Protein AF-A0A819I581-F1 (afdb_monomer_lite)

Radius of gyration: 19.53 Å; chains: 1; bounding box: 52×32×48 Å

Sequence (80 aa):
MLFILIIIVQLINGIKINNQFVEEPEDVETIIGSTLILPCRTDPVHQSQVNWCKNDFCTLGKTRDLPFYPRYQIIGHAHQ

Secondary structure (DSSP, 8-state):
-HHHHHHHHHHHHT------EEE--------TTS------EE-TTS-------BTTB--S-SSTT-TT-TT----S----

Structure (mmCIF, N/CA/C/O backbone):
data_AF-A0A819I581-F1
#
_entry.id   AF-A0A819I581-F1
#
loop_
_atom_site.group_PDB
_atom_site.id
_atom_site.type_symbol
_atom_site.label_atom_id
_atom_site.label_alt_id
_atom_site.label_comp_id
_atom_site.label_asym_id
_atom_site.label_entity_id
_atom_site.label_seq_id
_atom_site.pdbx_PDB_ins_code
_atom_site.Cartn_x
_atom_site.Cartn_y
_atom_site.Cartn_z
_atom_site.occupancy
_atom_site.B_iso_or_equiv
_atom_site.auth_seq_id
_atom_site.auth_comp_id
_atom_site.auth_asym_id
_atom_site.auth_atom_id
_atom_site.pdbx_PDB_model_num
ATOM 1 N N . MET A 1 1 ? 32.403 14.073 -35.960 1.00 70.00 1 MET A N 1
ATOM 2 C CA . MET A 1 1 ? 32.677 13.018 -34.958 1.00 70.00 1 MET A CA 1
ATOM 3 C C . MET A 1 1 ? 32.317 13.448 -33.536 1.00 70.00 1 MET A C 1
ATOM 5 O O . MET A 1 1 ? 31.384 12.878 -32.993 1.00 70.00 1 MET A O 1
ATOM 9 N N . LEU A 1 2 ? 32.960 14.471 -32.954 1.00 76.81 2 LEU A N 1
ATOM 10 C CA . LEU A 1 2 ? 32.716 14.890 -31.558 1.00 76.81 2 LEU A CA 1
ATOM 11 C C . LEU A 1 2 ? 31.284 15.398 -31.290 1.00 76.81 2 LEU A C 1
ATOM 13 O O . LEU A 1 2 ? 30.677 15.020 -30.299 1.00 76.81 2 LEU A O 1
ATOM 17 N N . PHE A 1 3 ? 30.706 16.181 -32.207 1.00 79.31 3 PHE A N 1
ATOM 18 C CA . PHE A 1 3 ? 29.318 16.657 -32.087 1.00 79.31 3 PHE A CA 1
ATOM 19 C C . PHE A 1 3 ? 28.286 15.525 -32.091 1.00 79.31 3 PHE A C 1
ATOM 21 O O . PHE A 1 3 ? 27.327 15.566 -31.331 1.00 79.31 3 PHE A O 1
ATOM 28 N N . ILE A 1 4 ? 28.515 14.488 -32.903 1.00 84.19 4 ILE A N 1
ATOM 29 C CA . ILE A 1 4 ? 27.643 13.308 -32.956 1.00 84.19 4 ILE A CA 1
ATOM 30 C C . ILE A 1 4 ? 27.719 12.552 -31.624 1.00 84.19 4 ILE A C 1
ATOM 32 O O . ILE A 1 4 ? 26.690 12.158 -31.089 1.00 84.19 4 ILE A O 1
ATOM 36 N N . LEU A 1 5 ? 28.919 12.422 -31.049 1.00 83.81 5 LEU A N 1
ATOM 37 C CA . LEU A 1 5 ? 29.114 11.801 -29.738 1.00 83.81 5 LEU A CA 1
ATOM 38 C C . LEU A 1 5 ? 28.390 12.577 -28.626 1.00 83.81 5 LEU A C 1
ATOM 40 O O . LEU A 1 5 ? 27.715 11.971 -27.802 1.00 83.81 5 LEU A O 1
ATOM 44 N N . ILE A 1 6 ? 28.480 13.911 -28.634 1.00 85.50 6 ILE A N 1
ATOM 45 C CA . ILE A 1 6 ? 27.790 14.769 -27.661 1.00 85.50 6 ILE A CA 1
ATOM 46 C C . ILE A 1 6 ? 26.272 14.606 -27.788 1.00 85.50 6 ILE A C 1
ATOM 48 O O . ILE A 1 6 ? 25.606 14.411 -26.777 1.00 85.50 6 ILE A O 1
ATOM 52 N N . ILE A 1 7 ? 25.726 14.616 -29.008 1.00 84.75 7 ILE A N 1
ATOM 53 C CA . ILE A 1 7 ? 24.285 14.429 -29.246 1.00 84.75 7 ILE A CA 1
ATOM 54 C C . ILE A 1 7 ? 23.820 13.059 -28.737 1.00 84.75 7 ILE A C 1
ATOM 56 O O . ILE A 1 7 ? 22.805 12.984 -28.049 1.00 84.75 7 ILE A O 1
ATOM 60 N N . ILE A 1 8 ? 24.580 11.993 -29.006 1.00 84.88 8 ILE A N 1
ATOM 61 C CA . ILE A 1 8 ? 24.263 10.649 -28.506 1.00 84.88 8 ILE A CA 1
ATOM 62 C C . ILE A 1 8 ? 24.231 10.650 -26.975 1.00 84.88 8 ILE A C 1
ATOM 64 O O . ILE A 1 8 ? 23.239 10.209 -26.409 1.00 84.88 8 ILE A O 1
ATOM 68 N N . VAL A 1 9 ? 25.246 11.207 -26.305 1.00 83.38 9 VAL A N 1
ATOM 69 C CA . VAL A 1 9 ? 25.322 11.266 -24.831 1.00 83.38 9 VAL A CA 1
ATOM 70 C C . VAL A 1 9 ? 24.141 12.026 -24.212 1.00 83.38 9 VAL A C 1
ATOM 72 O O . VAL A 1 9 ? 23.607 11.600 -23.190 1.00 83.38 9 VAL A O 1
ATOM 75 N N 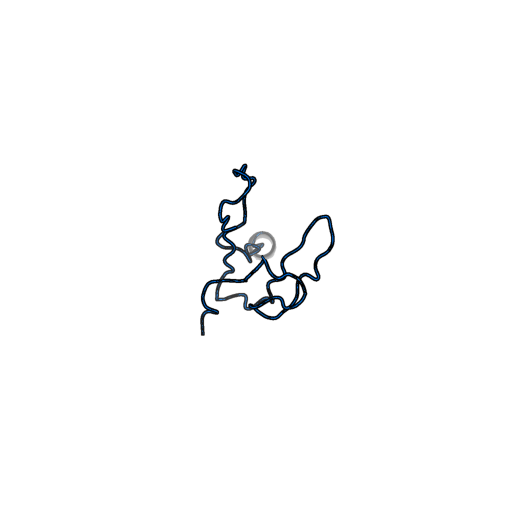. GLN A 1 10 ? 23.682 13.115 -24.832 1.00 80.25 10 GLN A N 1
ATOM 76 C CA . GLN A 1 10 ? 22.505 13.849 -24.351 1.00 80.25 10 GLN A CA 1
ATOM 77 C C . GLN A 1 10 ? 21.212 13.025 -24.484 1.00 80.25 10 GLN A C 1
ATOM 79 O O . GLN A 1 10 ? 20.368 13.062 -23.591 1.00 80.25 10 GLN A O 1
ATOM 84 N N . LEU A 1 11 ? 21.072 12.239 -25.558 1.00 77.38 11 LEU A N 1
ATOM 85 C CA . LEU A 1 11 ? 19.889 11.405 -25.797 1.00 77.38 11 LEU A CA 1
ATOM 86 C C . LEU A 1 11 ? 19.778 10.235 -24.806 1.00 77.38 11 LEU A C 1
ATOM 88 O O . LEU A 1 11 ? 18.687 9.977 -24.306 1.00 77.38 11 LEU A O 1
ATOM 92 N N . ILE A 1 12 ? 20.886 9.564 -24.467 1.00 74.75 12 ILE A N 1
ATOM 93 C CA . ILE A 1 12 ? 20.883 8.469 -23.470 1.00 74.75 12 ILE A CA 1
ATOM 94 C C . ILE A 1 12 ? 20.586 8.970 -22.050 1.00 74.75 12 ILE A C 1
ATOM 96 O O . ILE A 1 12 ? 19.886 8.293 -21.303 1.00 74.75 12 ILE A O 1
ATOM 100 N N . ASN A 1 13 ? 21.050 10.168 -21.685 1.00 71.81 13 ASN A N 1
ATOM 101 C CA . ASN A 1 13 ? 20.805 10.745 -20.356 1.00 71.81 13 ASN A CA 1
ATOM 102 C C . ASN A 1 13 ? 19.346 11.191 -20.135 1.00 71.81 13 ASN A C 1
ATOM 104 O O . ASN A 1 13 ? 18.919 11.346 -18.990 1.00 71.81 13 ASN A O 1
ATOM 108 N N . GLY A 1 14 ? 18.578 11.403 -21.209 1.00 61.75 14 GLY A N 1
ATOM 109 C CA . GLY A 1 14 ? 17.154 11.749 -21.144 1.00 61.75 14 GLY A CA 1
ATOM 110 C C . GLY A 1 14 ? 16.233 10.561 -20.851 1.00 61.75 14 GLY A C 1
ATOM 111 O O . GLY A 1 14 ? 15.061 10.760 -20.531 1.00 61.75 14 GLY A O 1
ATOM 112 N N . ILE A 1 15 ? 16.743 9.328 -20.927 1.00 62.56 15 ILE A N 1
ATOM 113 C CA . ILE A 1 15 ? 15.962 8.114 -20.680 1.00 62.56 15 ILE A CA 1
ATOM 114 C C . ILE A 1 15 ? 15.916 7.855 -19.168 1.00 62.56 15 ILE A C 1
ATOM 116 O O . ILE A 1 15 ? 16.662 7.046 -18.621 1.00 62.56 15 ILE A O 1
ATOM 120 N N . LYS A 1 16 ? 15.020 8.552 -18.464 1.00 59.59 16 LYS A N 1
ATOM 121 C CA . LYS A 1 16 ? 14.593 8.146 -17.119 1.00 59.59 16 LYS A CA 1
ATOM 122 C C . LYS A 1 16 ? 13.450 7.142 -17.254 1.00 59.59 16 LYS A C 1
ATOM 124 O O . LYS A 1 16 ? 12.297 7.542 -17.370 1.00 59.59 16 LYS A O 1
ATOM 129 N N . ILE A 1 17 ? 13.757 5.845 -17.232 1.00 60.34 17 ILE A N 1
ATOM 130 C CA . ILE A 1 17 ? 12.727 4.819 -17.011 1.00 60.34 17 ILE A CA 1
ATOM 131 C C . ILE A 1 17 ? 12.436 4.833 -15.516 1.00 60.34 17 ILE A C 1
ATOM 133 O O . ILE A 1 17 ? 13.206 4.293 -14.726 1.00 60.34 17 ILE A O 1
ATOM 137 N N . ASN A 1 18 ? 11.379 5.526 -15.113 1.00 63.72 18 ASN A N 1
ATOM 138 C CA . ASN A 1 18 ? 10.969 5.531 -13.719 1.00 63.72 18 ASN A CA 1
ATOM 139 C C . ASN A 1 18 ? 9.456 5.492 -13.590 1.00 63.72 18 ASN A C 1
ATOM 141 O O . ASN A 1 18 ? 8.882 6.440 -13.079 1.00 63.72 18 ASN A O 1
ATOM 145 N N . ASN A 1 19 ? 8.839 4.394 -14.017 1.00 57.72 19 ASN A N 1
ATOM 146 C CA . ASN A 1 19 ? 7.488 4.055 -13.586 1.00 57.72 19 ASN A CA 1
ATOM 147 C C . ASN A 1 19 ? 7.533 2.636 -13.013 1.00 57.72 19 ASN A C 1
ATOM 149 O O . ASN A 1 19 ? 7.304 1.657 -13.714 1.00 57.72 19 ASN A O 1
ATOM 153 N N . GLN A 1 20 ? 7.897 2.525 -11.731 1.00 77.69 20 GLN A N 1
ATOM 154 C CA . GLN A 1 20 ? 7.808 1.256 -10.998 1.00 77.69 20 GLN A CA 1
ATOM 155 C C . GLN A 1 20 ? 6.352 0.814 -10.818 1.00 77.69 20 GLN A C 1
ATOM 157 O O . GLN A 1 20 ? 6.100 -0.372 -10.622 1.00 77.69 20 GLN A O 1
ATOM 162 N N . PHE A 1 21 ? 5.409 1.755 -10.898 1.00 83.19 21 PHE A N 1
ATOM 163 C CA . PHE A 1 21 ? 3.978 1.519 -10.807 1.00 83.19 21 PHE A CA 1
ATOM 164 C C . PHE A 1 21 ? 3.336 1.550 -12.194 1.00 83.19 21 PHE A C 1
ATOM 166 O O . PHE A 1 21 ? 3.576 2.452 -12.994 1.00 83.19 21 PHE A O 1
ATOM 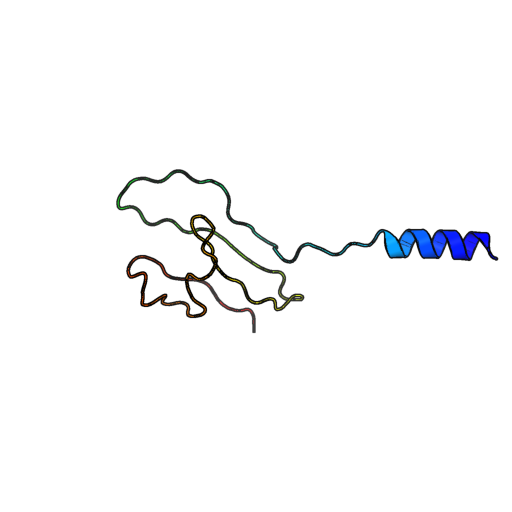173 N N . VAL A 1 22 ? 2.507 0.544 -12.464 1.00 88.06 22 VAL A N 1
ATOM 174 C CA . VAL A 1 22 ? 1.572 0.526 -13.594 1.00 88.06 22 VAL A CA 1
ATOM 175 C C . VAL A 1 22 ? 0.202 1.049 -13.160 1.00 88.06 22 VAL A C 1
ATOM 177 O O . VAL A 1 22 ? 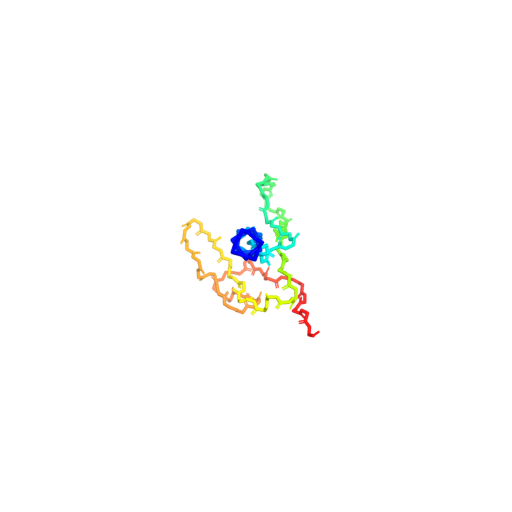-0.557 1.539 -13.989 1.00 88.06 22 VAL A O 1
ATOM 180 N N . GLU A 1 23 ? -0.122 0.924 -11.873 1.00 89.38 23 GLU A N 1
ATOM 181 C CA . GLU A 1 23 ? -1.355 1.430 -11.278 1.00 89.38 23 GLU A CA 1
ATOM 182 C C . GLU A 1 23 ? -1.075 1.884 -9.846 1.00 89.38 23 GLU A C 1
ATOM 184 O O . GLU A 1 23 ? -0.484 1.137 -9.056 1.00 89.38 23 GLU A O 1
ATOM 189 N N . GLU A 1 24 ? -1.489 3.107 -9.534 1.00 90.38 24 GLU A N 1
ATOM 190 C CA . GLU A 1 24 ? -1.290 3.754 -8.240 1.00 90.38 24 GLU A CA 1
ATOM 191 C C . GLU A 1 24 ? -2.640 3.983 -7.550 1.00 90.38 24 GLU A C 1
ATOM 193 O O . GLU A 1 24 ? -3.656 4.148 -8.231 1.00 90.38 24 GLU A O 1
ATOM 198 N N . PRO A 1 25 ? -2.678 3.974 -6.207 1.00 92.88 25 PRO A N 1
ATOM 199 C CA . PRO A 1 25 ? -3.895 4.291 -5.479 1.00 92.88 25 PRO A CA 1
ATOM 200 C C . PRO A 1 25 ? -4.235 5.778 -5.630 1.00 92.88 25 PRO A C 1
ATOM 202 O O . PRO A 1 25 ? -3.357 6.635 -5.542 1.00 92.88 25 PRO A O 1
ATOM 205 N N . GLU A 1 26 ? -5.521 6.075 -5.794 1.00 94.19 26 GLU A N 1
ATOM 206 C CA . GLU A 1 26 ? -6.051 7.439 -5.861 1.00 94.19 26 GLU A CA 1
ATOM 207 C C . GLU A 1 26 ? -6.876 7.780 -4.613 1.00 94.19 26 GLU A C 1
ATOM 209 O O . GLU A 1 26 ? -7.282 6.900 -3.843 1.00 94.19 26 GLU A O 1
ATOM 214 N N . ASP A 1 27 ? -7.143 9.072 -4.428 1.00 95.81 27 ASP A N 1
ATOM 215 C CA . ASP A 1 27 ? -8.001 9.559 -3.355 1.00 95.81 27 ASP A CA 1
ATOM 216 C C . ASP A 1 27 ? -9.444 9.090 -3.561 1.00 95.81 27 ASP A C 1
ATOM 218 O O . ASP A 1 27 ? -10.037 9.244 -4.630 1.00 95.81 27 ASP A O 1
ATOM 222 N N . VAL A 1 28 ? -10.029 8.519 -2.509 1.00 94.75 28 VAL A N 1
ATOM 223 C CA . VAL A 1 28 ? -11.360 7.917 -2.564 1.00 94.75 28 VAL A CA 1
ATOM 224 C C . VAL A 1 28 ? -12.126 8.166 -1.273 1.00 94.75 28 VAL A C 1
ATOM 226 O O . VAL A 1 28 ? -11.630 7.945 -0.166 1.00 94.75 28 VAL A O 1
ATOM 229 N N . GLU A 1 29 ? -13.376 8.593 -1.421 1.00 96.69 29 GLU A N 1
ATOM 230 C CA . GLU A 1 29 ? -14.330 8.681 -0.322 1.00 96.69 29 GLU A CA 1
ATOM 231 C C . GLU A 1 29 ? -15.153 7.396 -0.243 1.00 96.69 29 GLU A C 1
ATOM 233 O O . GLU A 1 29 ? -15.538 6.811 -1.256 1.00 96.69 29 GLU A O 1
ATOM 238 N N . THR A 1 30 ? -15.433 6.932 0.974 1.00 95.19 30 THR A N 1
ATOM 239 C CA . THR A 1 30 ? -16.175 5.688 1.181 1.00 95.19 30 THR A CA 1
ATOM 240 C C . THR A 1 30 ? -17.115 5.773 2.376 1.00 95.19 30 THR A C 1
ATOM 242 O O . THR A 1 30 ? -16.929 6.576 3.291 1.00 95.19 30 THR A O 1
ATOM 245 N N . ILE A 1 31 ? -18.140 4.922 2.377 1.00 97.06 31 ILE A N 1
ATOM 246 C CA . ILE A 1 31 ? -19.145 4.854 3.439 1.00 97.06 31 ILE A CA 1
ATOM 247 C C . ILE A 1 31 ? -18.630 3.950 4.563 1.00 97.06 31 ILE A C 1
ATOM 249 O O . ILE A 1 31 ? -18.086 2.869 4.317 1.00 97.06 31 ILE A O 1
ATOM 253 N N . ILE A 1 32 ? -18.840 4.360 5.816 1.00 96.19 32 ILE A N 1
ATOM 254 C CA . ILE A 1 32 ? -18.470 3.561 6.991 1.00 96.19 32 ILE A CA 1
ATOM 255 C C . ILE A 1 32 ? -19.153 2.187 6.932 1.00 96.19 32 ILE A C 1
ATOM 257 O O . ILE A 1 32 ? -20.364 2.088 6.758 1.00 96.19 32 ILE A O 1
ATOM 261 N N . GLY A 1 33 ? -18.363 1.126 7.114 1.00 95.88 33 GLY A N 1
ATOM 262 C CA . GLY A 1 33 ? -18.835 -0.263 7.093 1.00 95.88 33 GLY A CA 1
ATOM 263 C C . GLY A 1 33 ? -18.762 -0.935 5.721 1.00 95.88 33 GLY A C 1
ATOM 264 O O . GLY A 1 33 ? -18.922 -2.149 5.644 1.00 95.88 33 GLY A O 1
ATOM 265 N N . SER A 1 34 ? -18.472 -0.183 4.658 1.00 95.94 34 SER A N 1
ATOM 266 C CA . SER A 1 34 ? -18.199 -0.758 3.342 1.00 95.94 34 SER A CA 1
ATOM 267 C C . SER A 1 34 ? -16.755 -1.266 3.220 1.00 95.94 34 SER A C 1
ATOM 269 O O . SER A 1 34 ? -15.882 -0.948 4.033 1.00 95.94 34 SER A O 1
ATOM 271 N N . THR A 1 35 ? -16.507 -2.081 2.195 1.00 95.31 35 THR A N 1
ATOM 272 C CA . THR A 1 35 ? -15.169 -2.567 1.846 1.00 95.31 35 THR A CA 1
ATOM 273 C C . THR A 1 35 ? -14.558 -1.668 0.777 1.00 95.31 35 THR A C 1
ATOM 275 O O . THR A 1 35 ? -15.169 -1.446 -0.264 1.00 95.31 35 THR A O 1
ATOM 278 N N . LEU A 1 36 ? -13.337 -1.191 1.023 1.00 95.31 36 LEU A N 1
ATOM 279 C CA . LEU A 1 36 ? -12.552 -0.407 0.074 1.00 95.31 36 LEU A CA 1
ATOM 280 C C . LEU A 1 36 ? -11.357 -1.224 -0.424 1.00 95.31 36 LEU A C 1
ATOM 282 O O . LEU A 1 36 ? -10.670 -1.864 0.373 1.00 95.31 36 LEU A O 1
ATOM 286 N N . ILE A 1 37 ? -11.095 -1.159 -1.729 1.00 95.12 37 ILE A N 1
ATOM 287 C CA . ILE A 1 37 ? -9.902 -1.726 -2.359 1.00 95.12 37 ILE A CA 1
ATOM 288 C C . ILE A 1 37 ? -9.096 -0.564 -2.929 1.00 95.12 37 ILE A C 1
ATOM 290 O O . ILE A 1 37 ? -9.602 0.183 -3.759 1.00 95.12 37 ILE A O 1
ATOM 294 N N . LEU A 1 38 ? -7.850 -0.430 -2.482 1.00 94.88 38 LEU A N 1
ATOM 295 C CA . LEU A 1 38 ? -6.896 0.520 -3.043 1.00 94.88 38 LEU A CA 1
ATOM 296 C C . LEU A 1 38 ? -6.039 -0.224 -4.075 1.00 94.88 38 LEU A C 1
ATOM 298 O O . LEU A 1 38 ? -5.286 -1.124 -3.682 1.00 94.88 38 LEU A O 1
ATOM 302 N N . PRO A 1 39 ? -6.172 0.076 -5.378 1.00 93.44 39 PRO A N 1
ATOM 303 C CA . PRO A 1 39 ? -5.382 -0.594 -6.394 1.00 93.44 39 PRO A CA 1
ATOM 304 C C . PRO A 1 39 ? -3.914 -0.177 -6.281 1.00 93.44 39 PRO A C 1
ATOM 306 O O . PRO A 1 39 ? -3.585 0.978 -6.033 1.00 93.44 39 PRO A O 1
ATOM 309 N N . CYS A 1 40 ? -3.018 -1.145 -6.435 1.00 89.38 40 CYS A N 1
ATOM 310 C CA . CYS A 1 40 ? -1.588 -0.900 -6.550 1.00 89.38 40 CYS A CA 1
ATOM 311 C C . CYS A 1 40 ? -0.978 -2.042 -7.353 1.00 89.38 40 CYS A C 1
ATOM 313 O O . CYS A 1 40 ? -1.105 -3.214 -6.979 1.00 89.38 40 CYS A O 1
ATOM 315 N N . ARG A 1 41 ? -0.321 -1.707 -8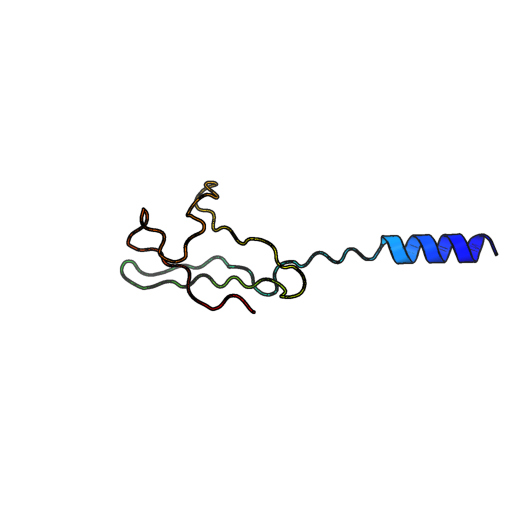.458 1.00 87.44 41 ARG A N 1
ATOM 316 C CA . ARG A 1 41 ? 0.329 -2.688 -9.322 1.00 87.44 41 ARG A CA 1
ATOM 317 C C . ARG A 1 41 ? 1.664 -2.154 -9.789 1.00 87.44 41 ARG A C 1
ATOM 319 O O . ARG A 1 41 ? 1.739 -1.056 -10.332 1.00 87.44 41 ARG A O 1
ATOM 326 N N . THR A 1 42 ? 2.706 -2.953 -9.608 1.00 85.38 42 THR A N 1
ATOM 327 C CA . THR A 1 42 ? 4.052 -2.633 -10.076 1.00 85.38 42 THR A CA 1
ATOM 328 C C . THR A 1 42 ? 4.351 -3.273 -11.422 1.00 85.38 42 THR A C 1
ATOM 330 O O . THR A 1 42 ? 3.688 -4.228 -11.840 1.00 85.38 42 THR A O 1
ATOM 333 N N . ASP A 1 43 ? 5.333 -2.714 -12.124 1.00 82.94 43 ASP A N 1
ATOM 334 C CA . ASP A 1 43 ? 5.849 -3.301 -13.354 1.00 82.94 43 ASP A CA 1
ATOM 335 C C . ASP A 1 43 ? 6.533 -4.642 -13.018 1.00 82.94 43 ASP A C 1
ATOM 337 O O . ASP A 1 43 ? 7.412 -4.670 -12.151 1.00 82.94 43 ASP A O 1
ATOM 341 N N . PRO A 1 44 ? 6.166 -5.760 -13.672 1.00 71.75 44 PRO A N 1
ATOM 342 C CA . PRO A 1 44 ? 6.793 -7.060 -13.429 1.00 71.75 44 PRO A CA 1
ATOM 343 C C . PRO A 1 44 ? 8.309 -7.071 -13.690 1.00 71.75 44 PRO A C 1
ATOM 345 O O . PRO A 1 44 ? 9.021 -7.887 -13.103 1.00 71.75 44 PRO A O 1
ATOM 348 N N . VAL A 1 45 ? 8.819 -6.175 -14.541 1.00 69.56 45 VAL A N 1
ATOM 349 C CA . VAL A 1 45 ? 10.255 -6.030 -14.834 1.00 69.56 45 VAL A CA 1
ATOM 350 C C . VAL A 1 45 ? 11.012 -5.478 -13.622 1.00 69.56 45 VAL A C 1
ATOM 352 O O . VAL A 1 45 ? 12.183 -5.798 -13.409 1.00 69.56 45 VAL A O 1
ATOM 355 N N . HIS A 1 46 ? 10.338 -4.689 -12.787 1.00 62.59 46 HIS A N 1
ATOM 356 C CA . HIS A 1 46 ? 10.893 -4.092 -11.585 1.00 62.59 46 HIS A CA 1
ATOM 357 C C . HIS A 1 46 ? 10.292 -4.789 -10.362 1.00 62.59 46 HIS A C 1
ATOM 359 O O . HIS A 1 46 ? 9.332 -4.311 -9.767 1.00 62.59 46 HIS A O 1
ATOM 365 N N . GLN A 1 47 ? 10.881 -5.930 -9.980 1.00 64.12 47 GLN A N 1
ATOM 366 C CA . GLN A 1 47 ? 10.514 -6.730 -8.798 1.00 64.12 47 GLN A CA 1
ATOM 367 C C . GLN A 1 47 ? 10.832 -6.004 -7.472 1.00 64.12 47 GLN A C 1
ATOM 369 O O . GLN A 1 47 ? 11.583 -6.496 -6.628 1.00 64.12 47 GLN A O 1
ATOM 374 N N . SER A 1 48 ? 10.310 -4.793 -7.287 1.00 65.38 48 SER A N 1
ATOM 375 C CA . SER A 1 48 ? 10.453 -4.036 -6.053 1.00 65.38 48 SER A CA 1
ATOM 376 C C . SER A 1 48 ? 9.463 -4.541 -5.003 1.00 65.38 48 SER A C 1
ATOM 378 O O . SER A 1 48 ? 8.338 -4.957 -5.289 1.00 65.38 48 SER A O 1
ATOM 380 N N . GLN A 1 49 ? 9.903 -4.540 -3.746 1.00 74.38 49 GLN A N 1
ATOM 381 C CA . GLN A 1 49 ? 9.041 -4.858 -2.615 1.00 74.38 49 GLN A CA 1
ATOM 382 C C . GLN A 1 49 ? 8.040 -3.713 -2.403 1.00 74.38 49 GLN A C 1
ATOM 384 O O . GLN A 1 49 ? 8.435 -2.612 -2.026 1.00 74.38 49 GLN A O 1
ATOM 389 N N . VAL A 1 50 ? 6.749 -3.988 -2.607 1.00 80.44 50 VAL A N 1
ATOM 390 C CA . VAL A 1 50 ? 5.656 -3.044 -2.324 1.00 80.44 50 VAL A CA 1
ATOM 391 C C . VAL A 1 50 ? 5.352 -3.044 -0.826 1.00 80.44 50 VAL A C 1
ATOM 393 O O . VAL A 1 50 ? 5.118 -4.103 -0.243 1.00 80.44 50 VAL A O 1
ATOM 396 N N . ASN A 1 51 ? 5.326 -1.859 -0.211 1.00 85.69 51 ASN A N 1
ATOM 397 C CA . ASN A 1 51 ? 4.875 -1.660 1.166 1.00 85.69 51 ASN A CA 1
ATOM 398 C C . ASN A 1 51 ? 3.752 -0.622 1.188 1.00 85.69 51 ASN A C 1
ATOM 400 O O . ASN A 1 51 ? 3.873 0.436 0.576 1.00 85.69 51 ASN A O 1
ATOM 404 N N . TRP A 1 52 ? 2.685 -0.911 1.929 1.00 88.81 52 TRP A N 1
ATOM 405 C CA . TRP A 1 52 ? 1.619 0.057 2.171 1.00 88.81 52 TRP A CA 1
ATOM 406 C C . TRP A 1 52 ? 1.990 0.990 3.324 1.00 88.81 52 TRP A C 1
ATOM 408 O O . TRP A 1 52 ? 2.511 0.538 4.350 1.00 88.81 52 TRP A O 1
ATOM 418 N N . CYS A 1 53 ? 1.675 2.278 3.165 1.00 89.69 53 CYS A N 1
ATOM 419 C CA . CYS A 1 53 ? 1.831 3.297 4.196 1.00 89.69 53 CYS A CA 1
ATOM 420 C C . CYS A 1 53 ? 0.474 3.852 4.634 1.00 89.69 53 CYS A C 1
ATOM 422 O O . CYS A 1 53 ? -0.448 3.966 3.829 1.00 89.69 53 CYS A O 1
ATOM 424 N N . LYS A 1 54 ? 0.358 4.237 5.905 1.00 90.31 54 LYS A N 1
ATOM 425 C CA . LYS A 1 54 ? -0.804 4.965 6.425 1.00 90.31 54 LYS A CA 1
ATOM 426 C C . LYS A 1 54 ? -0.340 6.096 7.327 1.00 90.31 54 LYS A C 1
ATOM 428 O O . LYS A 1 54 ? 0.322 5.818 8.322 1.00 90.31 54 LYS A O 1
ATOM 433 N N . ASN A 1 55 ? -0.738 7.333 7.022 1.00 87.31 55 ASN A N 1
ATOM 434 C CA . ASN A 1 55 ? -0.379 8.527 7.799 1.00 87.31 55 ASN A CA 1
ATOM 435 C C . ASN A 1 55 ? 1.130 8.556 8.119 1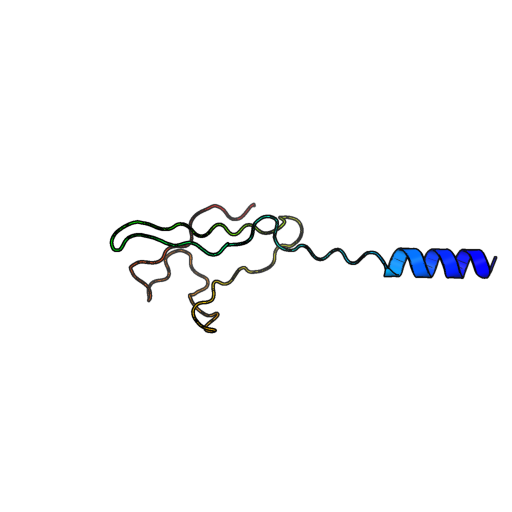.00 87.31 55 ASN A C 1
ATOM 437 O O . ASN A 1 55 ? 1.511 8.578 9.284 1.00 87.31 55 ASN A O 1
ATOM 441 N N . ASP A 1 56 ? 1.965 8.419 7.086 1.00 85.19 56 ASP A N 1
ATOM 442 C CA . ASP A 1 56 ? 3.437 8.371 7.159 1.00 85.19 56 ASP A CA 1
ATOM 443 C C . ASP A 1 56 ? 4.063 7.090 7.752 1.00 85.19 56 ASP A C 1
ATOM 445 O O . ASP A 1 56 ? 5.277 6.893 7.672 1.00 85.19 56 ASP A O 1
ATOM 449 N N . PHE A 1 57 ? 3.267 6.144 8.263 1.00 85.75 57 PHE A N 1
ATOM 450 C CA . PHE A 1 57 ? 3.766 4.842 8.722 1.00 85.75 57 PHE A CA 1
ATOM 451 C C . PHE A 1 57 ? 3.786 3.809 7.590 1.00 85.75 57 PHE A C 1
ATOM 453 O O . PHE A 1 57 ? 2.761 3.205 7.283 1.00 85.75 57 PHE A O 1
ATOM 460 N N . CYS A 1 58 ? 4.962 3.557 7.008 1.00 81.19 58 CYS A N 1
ATOM 461 C CA . CYS A 1 58 ? 5.178 2.629 5.883 1.00 81.19 58 CYS A CA 1
ATOM 462 C C . CYS A 1 58 ? 5.384 1.151 6.254 1.00 81.19 58 CYS A C 1
ATOM 464 O O . CYS A 1 58 ? 5.898 0.358 5.466 1.00 81.19 58 CYS A O 1
ATOM 466 N N . THR A 1 59 ? 5.002 0.766 7.469 1.00 78.62 59 THR A N 1
ATOM 467 C CA . THR A 1 59 ? 5.231 -0.573 8.022 1.00 78.62 59 THR A CA 1
ATOM 468 C C . THR A 1 59 ? 3.920 -1.276 8.358 1.00 78.62 59 THR A C 1
ATOM 470 O O . THR A 1 59 ? 3.780 -1.811 9.455 1.00 78.62 59 THR A O 1
ATOM 473 N N . LEU A 1 60 ? 2.947 -1.292 7.437 1.00 82.25 60 LEU A N 1
ATOM 474 C CA . LEU A 1 60 ? 1.730 -2.092 7.645 1.00 82.25 60 LEU A CA 1
ATOM 475 C C . LEU A 1 60 ? 2.060 -3.590 7.770 1.00 82.25 60 LEU A C 1
ATOM 477 O O . LEU A 1 60 ? 1.418 -4.308 8.531 1.00 82.25 60 LEU A O 1
ATOM 481 N N . GLY A 1 61 ? 3.106 -4.042 7.080 1.00 75.88 61 GLY A N 1
ATOM 482 C CA . GLY A 1 61 ? 3.604 -5.411 7.130 1.00 75.88 61 GLY A CA 1
ATOM 483 C C . GLY A 1 61 ? 3.997 -5.904 5.743 1.00 75.88 61 GLY A C 1
ATOM 484 O O . GLY A 1 61 ? 3.592 -5.338 4.732 1.00 75.88 61 GLY A O 1
ATOM 485 N N . LYS A 1 62 ? 4.810 -6.964 5.703 1.00 76.19 62 LYS A N 1
ATOM 486 C CA . LYS A 1 62 ? 5.224 -7.628 4.453 1.00 76.19 62 LYS A CA 1
ATOM 487 C C . LYS A 1 62 ? 4.329 -8.813 4.089 1.00 76.19 62 LYS A C 1
ATOM 489 O O . LYS A 1 62 ? 4.394 -9.314 2.971 1.00 76.19 62 LYS A O 1
ATOM 494 N N . THR A 1 63 ? 3.538 -9.295 5.046 1.00 83.19 63 THR A N 1
ATOM 495 C CA . THR A 1 63 ? 2.620 -10.414 4.852 1.00 83.19 63 THR A CA 1
ATOM 496 C C . THR A 1 63 ? 1.261 -9.908 4.389 1.00 83.19 63 THR A C 1
ATOM 498 O O . THR A 1 63 ? 0.860 -8.781 4.672 1.00 83.19 63 THR A O 1
ATOM 501 N N . ARG A 1 64 ? 0.547 -10.744 3.635 1.00 84.88 64 ARG A N 1
ATOM 502 C CA . ARG A 1 64 ? -0.704 -10.344 2.978 1.00 84.88 64 ARG A CA 1
ATOM 503 C C . ARG A 1 64 ? -1.893 -10.256 3.933 1.00 84.88 64 ARG A C 1
ATOM 505 O O . ARG A 1 64 ? -2.859 -9.566 3.640 1.00 84.88 64 ARG A O 1
ATOM 512 N N . ASP A 1 65 ? -1.817 -10.971 5.041 1.00 85.81 65 ASP A N 1
ATOM 513 C CA . ASP A 1 65 ? -2.826 -11.086 6.091 1.00 85.81 65 ASP A CA 1
ATOM 514 C C . ASP A 1 65 ? -2.751 -9.972 7.143 1.00 85.81 65 ASP A C 1
ATOM 516 O O . ASP A 1 65 ? -3.716 -9.793 7.875 1.00 85.81 65 ASP A O 1
ATOM 520 N N . LEU A 1 66 ? -1.634 -9.231 7.209 1.00 86.88 66 LEU A N 1
ATOM 521 C CA . LEU A 1 66 ? -1.424 -8.086 8.104 1.00 86.88 66 LEU A CA 1
ATOM 522 C C . LEU A 1 66 ? -1.967 -8.346 9.530 1.00 86.88 66 LEU A C 1
ATOM 524 O O . LEU A 1 66 ? -2.897 -7.669 9.963 1.00 86.88 66 LEU A O 1
ATOM 528 N N . PRO A 1 67 ? -1.398 -9.294 10.302 1.00 86.19 67 PRO A N 1
ATOM 529 C CA . PRO A 1 67 ? -2.025 -9.848 11.513 1.00 86.19 67 PRO A CA 1
ATOM 530 C C . PRO A 1 67 ? -2.332 -8.816 12.612 1.00 86.19 67 PRO A C 1
ATOM 532 O O . PRO A 1 67 ? -3.225 -9.020 13.430 1.00 86.19 67 PRO A O 1
ATOM 535 N N . PHE A 1 68 ? -1.617 -7.688 12.628 1.00 87.88 68 PHE A N 1
ATOM 536 C CA . PHE A 1 68 ? -1.845 -6.584 13.566 1.00 87.88 68 PHE A CA 1
ATOM 537 C C . PHE A 1 68 ? -2.960 -5.616 13.125 1.00 87.88 68 PHE A C 1
ATOM 539 O O . PHE A 1 68 ? -3.339 -4.718 13.877 1.00 87.88 68 PHE A O 1
ATOM 546 N N . TYR A 1 69 ? -3.504 -5.799 11.922 1.00 89.50 69 TYR A N 1
ATOM 547 C CA . TYR A 1 69 ? -4.531 -4.970 11.303 1.00 89.50 69 TYR A CA 1
ATOM 548 C C . TYR A 1 69 ? -5.707 -5.842 10.829 1.00 89.50 69 TYR A C 1
ATOM 550 O O . TYR A 1 69 ? -5.855 -6.084 9.635 1.00 89.50 69 TYR A O 1
ATOM 558 N N . PRO A 1 70 ? -6.624 -6.253 11.725 1.00 90.75 70 PRO A N 1
ATOM 559 C CA . PRO A 1 70 ? -7.639 -7.281 11.444 1.00 90.75 70 PRO A CA 1
ATOM 560 C C . PRO A 1 70 ? -8.667 -6.916 10.358 1.00 90.75 70 PRO A C 1
ATOM 562 O O . PRO A 1 70 ? -9.466 -7.756 9.960 1.00 90.75 70 PRO A O 1
ATOM 565 N N . ARG A 1 71 ? -8.692 -5.657 9.902 1.00 93.00 71 ARG A N 1
ATOM 566 C CA . ARG A 1 71 ? -9.577 -5.180 8.826 1.00 93.00 71 ARG A CA 1
ATOM 567 C C . ARG A 1 71 ? -8.853 -4.973 7.495 1.00 93.00 71 ARG A C 1
ATOM 569 O O . ARG A 1 71 ? -9.496 -4.554 6.538 1.00 93.00 71 ARG A O 1
ATOM 576 N N . TYR A 1 72 ? -7.536 -5.162 7.448 1.00 92.25 72 TYR A N 1
ATOM 577 C CA . TYR A 1 72 ? -6.718 -4.904 6.266 1.00 92.25 72 TYR A CA 1
ATOM 578 C C . TYR A 1 72 ? -6.181 -6.216 5.719 1.00 92.25 72 TYR A C 1
ATOM 580 O O . TYR A 1 72 ? -5.748 -7.085 6.467 1.00 92.25 72 TYR A O 1
ATOM 588 N N . GLN A 1 73 ? -6.184 -6.334 4.398 1.00 92.06 73 GLN A N 1
ATOM 589 C CA . GLN A 1 73 ? -5.617 -7.474 3.704 1.00 92.06 73 GLN A CA 1
ATOM 590 C C . GLN A 1 73 ? -5.049 -6.998 2.372 1.00 92.06 73 GLN A C 1
ATOM 592 O O . GLN A 1 73 ? -5.680 -6.218 1.661 1.00 92.06 73 GLN A O 1
ATOM 597 N N . ILE A 1 74 ? -3.868 -7.493 2.016 1.00 91.06 74 ILE A N 1
ATOM 598 C CA . ILE A 1 74 ? -3.304 -7.306 0.683 1.00 91.06 74 ILE A CA 1
ATOM 599 C C . ILE A 1 74 ? -3.868 -8.424 -0.198 1.00 91.06 74 ILE A C 1
ATOM 601 O O . ILE A 1 74 ? -3.639 -9.612 0.055 1.00 91.06 74 ILE A O 1
ATOM 605 N N . ILE A 1 75 ? -4.590 -8.062 -1.260 1.00 90.31 75 ILE A N 1
ATOM 606 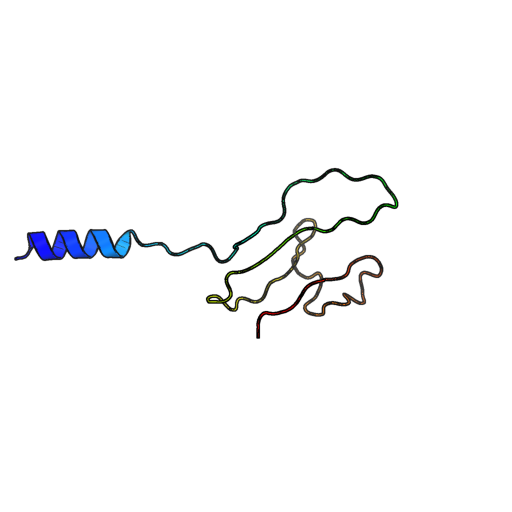C CA . ILE A 1 75 ? -5.204 -8.983 -2.244 1.00 90.31 75 ILE A CA 1
ATOM 607 C C . ILE A 1 75 ? -4.512 -8.892 -3.621 1.00 90.31 75 ILE A C 1
ATOM 609 O O . ILE A 1 75 ? -3.674 -8.017 -3.828 1.00 90.31 75 ILE A O 1
ATOM 613 N N . GLY A 1 76 ? -4.691 -9.899 -4.483 1.00 86.25 76 GLY A N 1
ATOM 614 C CA . GLY A 1 76 ? -3.954 -10.052 -5.751 1.00 86.25 76 GLY A CA 1
ATOM 615 C C . GLY A 1 76 ? -2.801 -11.069 -5.731 1.00 86.25 76 GLY A C 1
ATOM 616 O O . GLY A 1 76 ? -2.512 -11.699 -4.714 1.00 86.25 76 GLY A O 1
ATOM 617 N N . HIS A 1 77 ? -2.135 -11.235 -6.872 1.00 74.50 77 HIS A N 1
ATOM 618 C CA . HIS A 1 77 ? -1.055 -12.205 -7.060 1.00 74.50 77 HIS A CA 1
ATOM 619 C C . HIS A 1 77 ? 0.274 -11.486 -7.289 1.00 74.50 77 HIS A C 1
ATOM 621 O O . HIS A 1 77 ? 0.323 -10.489 -8.005 1.00 74.50 77 HIS A O 1
ATOM 627 N N . ALA A 1 78 ? 1.353 -11.997 -6.692 1.00 65.88 78 ALA A N 1
ATOM 628 C CA . ALA A 1 78 ? 2.683 -11.662 -7.181 1.00 65.88 78 ALA A CA 1
ATOM 629 C C . ALA A 1 78 ? 2.822 -12.320 -8.556 1.00 65.88 78 ALA A C 1
ATOM 631 O O . ALA A 1 78 ? 2.539 -13.513 -8.684 1.00 65.88 78 ALA A O 1
ATOM 632 N N . HIS A 1 79 ? 3.192 -11.551 -9.578 1.00 55.06 79 HIS A N 1
ATOM 633 C CA . HIS A 1 79 ? 3.532 -12.137 -10.867 1.00 55.06 79 HIS A CA 1
ATOM 634 C C . HIS A 1 79 ? 4.774 -13.018 -10.650 1.00 55.06 79 HIS A C 1
ATOM 636 O O . HIS A 1 79 ? 5.824 -12.502 -10.263 1.00 55.06 79 HIS A O 1
ATOM 642 N N . GLN A 1 80 ? 4.608 -14.337 -10.785 1.00 41.22 80 GLN A N 1
ATOM 643 C CA . GLN A 1 80 ? 5.713 -15.298 -10.874 1.00 41.22 80 GLN A CA 1
ATOM 644 C C . GLN A 1 80 ? 6.328 -15.265 -12.269 1.00 41.22 80 GLN A C 1
ATOM 646 O O . GLN A 1 80 ? 5.563 -15.043 -13.239 1.00 41.22 80 GLN A O 1
#

pLDDT: mean 82.21, std 11.75, range [41.22, 97.06]

Foldseek 3Di:
DVVVVVVVVVVVVPDDPDDQWPDFFDDDDDDPPDDDDGDTHGDLVDPDQDFDDDPNRRPCDSAQCSVVDNRHGNDDDNDD